Protein AF-A0A538GRN0-F1 (afdb_monomer_lite)

Secondary structure (DSSP, 8-state):
------TT--GGGT-SS-EEEEETTEEEEE---SS-EEEEEETTEE---EEEEEEEEEE-TTS-EEEEEE-SS---PEEEEE--SPTT-EEEEEEEEE---

Foldseek 3Di:
DDDPPDPPQPCLVVQVAWWWKQFPNWIWIWGRDPAKIAGQDINPHGFRKIKGWAWKWKAALVRDTPHTDGHPDDDPWTKIWIPRDDPSMTMIITIDIGGDD

Structure (mmCIF, N/CA/C/O backbone):
data_AF-A0A538GRN0-F1
#
_entry.id   AF-A0A538GRN0-F1
#
loop_
_atom_site.group_PDB
_atom_site.id
_atom_site.type_symbol
_atom_site.label_atom_id
_atom_site.label_alt_id
_atom_site.label_comp_id
_atom_site.label_asym_id
_atom_site.label_entity_id
_atom_site.label_seq_id
_atom_site.pdbx_PDB_ins_code
_atom_site.Cartn_x
_atom_site.Cartn_y
_atom_site.Cartn_z
_atom_site.occupancy
_atom_site.B_iso_or_equiv
_atom_site.auth_seq_id
_atom_site.auth_comp_id
_atom_site.auth_asym_id
_atom_site.auth_atom_id
_atom_site.pdbx_PDB_model_num
ATOM 1 N N . MET A 1 1 ? 5.755 6.858 -32.028 1.00 35.00 1 MET A N 1
ATOM 2 C CA . MET A 1 1 ? 5.051 5.736 -31.377 1.00 35.00 1 MET A CA 1
ATOM 3 C C . MET A 1 1 ? 4.119 6.355 -30.353 1.00 35.00 1 MET A C 1
ATOM 5 O O . MET A 1 1 ? 4.597 7.030 -29.455 1.00 35.00 1 MET A O 1
ATOM 9 N N . VAL A 1 2 ? 2.814 6.299 -30.606 1.00 36.06 2 VAL A N 1
ATOM 10 C CA . VAL A 1 2 ? 1.788 6.974 -29.801 1.00 36.06 2 VAL A CA 1
ATOM 11 C C . VAL A 1 2 ? 1.419 6.033 -28.659 1.00 36.06 2 VAL A C 1
ATOM 13 O O . VAL A 1 2 ? 0.824 4.992 -28.916 1.00 36.06 2 VAL A O 1
ATOM 16 N N . LEU A 1 3 ? 1.796 6.359 -27.423 1.00 39.84 3 LEU A N 1
ATOM 17 C CA . LEU A 1 3 ? 1.230 5.699 -26.249 1.00 39.84 3 LEU A CA 1
ATOM 18 C C . LEU A 1 3 ? 0.011 6.519 -25.834 1.00 39.84 3 LEU A C 1
ATOM 20 O O . LEU A 1 3 ? 0.131 7.651 -25.371 1.00 39.84 3 LEU A O 1
ATOM 24 N N . ALA A 1 4 ? -1.166 5.971 -26.129 1.00 36.34 4 ALA A N 1
ATOM 25 C CA . ALA A 1 4 ? -2.449 6.514 -25.716 1.00 36.34 4 ALA A CA 1
ATOM 26 C C . ALA A 1 4 ? -2.482 6.713 -24.186 1.00 36.34 4 ALA A C 1
ATOM 28 O O . ALA A 1 4 ? -1.865 5.922 -23.468 1.00 36.34 4 ALA A O 1
ATOM 29 N N . PRO A 1 5 ? -3.213 7.719 -23.671 1.00 45.94 5 PRO A N 1
ATOM 30 C CA . PRO A 1 5 ? -3.433 7.864 -22.241 1.00 45.94 5 PRO A CA 1
ATOM 31 C C . PRO A 1 5 ? -4.325 6.701 -21.810 1.00 45.94 5 PRO A C 1
ATOM 33 O O . PRO A 1 5 ? -5.532 6.691 -22.050 1.00 45.94 5 PRO A O 1
ATOM 36 N N . GLY A 1 6 ? -3.699 5.655 -21.279 1.00 37.66 6 GLY A N 1
ATOM 37 C CA . GLY A 1 6 ? -4.396 4.464 -20.838 1.00 37.66 6 GLY A CA 1
ATOM 38 C C . GLY A 1 6 ? -5.348 4.830 -19.712 1.00 37.66 6 GLY A C 1
ATOM 39 O O . GLY A 1 6 ? -4.922 5.140 -18.604 1.00 37.66 6 GLY A O 1
ATOM 40 N N . ALA A 1 7 ? -6.644 4.713 -19.978 1.00 37.53 7 ALA A N 1
ATOM 41 C CA . ALA A 1 7 ? -7.669 4.463 -18.975 1.00 37.53 7 ALA A CA 1
ATOM 42 C C . ALA A 1 7 ? -7.445 3.074 -18.326 1.00 37.53 7 ALA A C 1
ATOM 44 O O . ALA A 1 7 ? -8.292 2.190 -18.415 1.00 37.53 7 ALA A O 1
ATOM 45 N N . GLY A 1 8 ? -6.249 2.860 -17.765 1.00 38.41 8 GLY A N 1
ATOM 46 C CA . GLY A 1 8 ? -5.730 1.576 -17.290 1.00 38.41 8 GLY A CA 1
ATOM 47 C C . GLY A 1 8 ? -5.056 1.632 -15.918 1.00 38.41 8 GLY A C 1
ATOM 48 O O . GLY A 1 8 ? -4.732 0.584 -15.382 1.00 38.41 8 GLY A O 1
ATOM 49 N N . ALA A 1 9 ? -4.897 2.806 -15.311 1.00 44.91 9 ALA A N 1
ATOM 50 C CA . ALA A 1 9 ? -4.380 2.928 -13.949 1.00 44.91 9 ALA A CA 1
ATOM 51 C C . ALA A 1 9 ? -5.516 3.175 -12.948 1.00 44.91 9 ALA A C 1
ATOM 53 O O . ALA A 1 9 ? -5.423 4.065 -12.110 1.00 44.91 9 ALA A O 1
ATOM 54 N N . ASP A 1 10 ? -6.619 2.425 -13.046 1.00 46.94 10 ASP A N 1
ATOM 55 C CA . ASP A 1 10 ? -7.400 2.208 -11.832 1.00 46.94 10 ASP A CA 1
ATOM 56 C C . ASP A 1 10 ? -6.640 1.132 -11.039 1.00 46.94 10 ASP A C 1
ATOM 58 O O . ASP A 1 10 ? -6.670 -0.041 -11.430 1.00 46.94 10 ASP A O 1
ATOM 62 N N . PRO A 1 11 ? -5.905 1.492 -9.969 1.00 50.03 11 PRO A N 1
ATOM 63 C CA . PRO A 1 11 ? -5.104 0.530 -9.221 1.00 50.03 11 PRO A CA 1
ATOM 64 C C . PRO A 1 11 ? -5.990 -0.571 -8.630 1.00 50.03 11 PRO A C 1
ATOM 66 O O . PRO A 1 11 ? -5.503 -1.657 -8.326 1.00 50.03 11 PRO A O 1
ATOM 69 N N . THR A 1 12 ? -7.308 -0.355 -8.521 1.00 50.41 12 THR A N 1
ATOM 70 C CA . THR A 1 12 ? -8.237 -1.370 -8.025 1.00 50.41 12 THR A CA 1
ATOM 71 C C . THR A 1 12 ? -8.347 -2.582 -8.943 1.00 50.41 12 THR A C 1
ATOM 73 O O . THR A 1 12 ? -8.565 -3.678 -8.437 1.00 50.41 12 THR A O 1
ATOM 76 N N . ASN A 1 13 ? -8.061 -2.446 -10.246 1.00 49.56 13 ASN A N 1
ATOM 77 C CA . ASN A 1 13 ? -7.955 -3.598 -11.148 1.00 4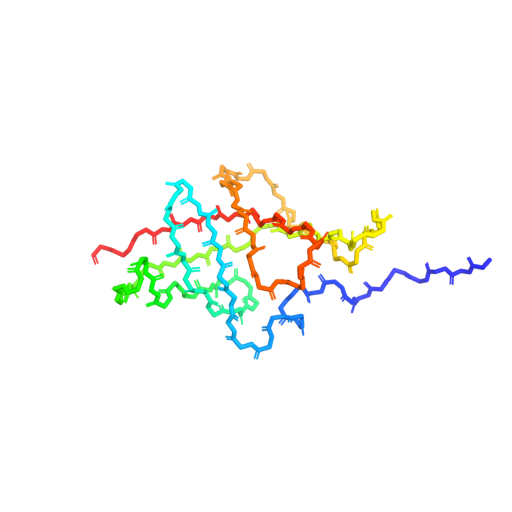9.56 13 ASN A CA 1
ATOM 78 C C . ASN A 1 13 ? -6.718 -4.470 -10.870 1.00 49.56 13 ASN A C 1
ATOM 80 O O . ASN A 1 13 ? -6.743 -5.661 -11.175 1.00 49.56 13 ASN A O 1
ATOM 84 N N . HIS A 1 14 ? -5.651 -3.914 -10.284 1.00 52.91 14 HIS A N 1
ATOM 85 C CA . HIS A 1 14 ? -4.492 -4.699 -9.838 1.00 52.91 14 HIS A CA 1
ATOM 86 C C . HIS A 1 14 ? -4.758 -5.411 -8.513 1.00 52.91 14 HIS A C 1
ATOM 88 O O . HIS A 1 14 ? -4.225 -6.487 -8.250 1.00 52.91 14 HIS A O 1
ATOM 94 N N . PHE A 1 15 ? -5.630 -4.844 -7.693 1.00 57.62 15 PHE A N 1
ATOM 95 C CA . PHE A 1 15 ? -5.974 -5.384 -6.395 1.00 57.62 15 PHE A CA 1
ATOM 96 C C . PHE A 1 15 ? -7.287 -6.177 -6.458 1.00 57.62 15 PHE A C 1
ATOM 98 O O . PHE A 1 15 ? -8.327 -5.756 -5.962 1.00 57.62 15 PHE A O 1
ATOM 105 N N . THR A 1 16 ? -7.263 -7.358 -7.058 1.00 54.47 16 THR A N 1
ATOM 106 C CA . THR A 1 16 ? -8.480 -8.151 -7.317 1.00 54.47 16 THR A CA 1
ATOM 107 C C . THR A 1 16 ? -9.178 -8.724 -6.071 1.00 54.47 16 THR A C 1
ATOM 109 O O . THR A 1 16 ? -10.245 -9.320 -6.202 1.00 54.47 16 THR A O 1
ATOM 112 N N . VAL A 1 17 ? -8.622 -8.572 -4.861 1.00 63.34 17 VAL A N 1
ATOM 113 C CA . VAL A 1 17 ? -9.169 -9.218 -3.648 1.00 63.34 17 VAL A CA 1
ATOM 114 C C . VAL A 1 17 ? -8.896 -8.427 -2.369 1.00 63.34 17 VAL A C 1
ATOM 116 O O . VAL A 1 17 ? -9.818 -7.948 -1.712 1.00 63.34 17 VAL A O 1
ATOM 119 N N . SER A 1 18 ? -7.628 -8.276 -2.009 1.00 75.00 18 SER A N 1
ATOM 120 C CA . SER A 1 18 ? -7.180 -7.549 -0.824 1.00 75.00 18 SER A CA 1
ATOM 121 C C . SER A 1 18 ? -5.668 -7.407 -0.878 1.00 75.00 18 SER A C 1
ATOM 123 O O . SER A 1 18 ? -5.002 -8.288 -1.419 1.00 75.00 18 SER A O 1
ATOM 125 N N . PHE A 1 19 ? -5.129 -6.351 -0.291 1.00 76.81 19 PHE A N 1
ATOM 126 C CA . PHE A 1 19 ? -3.691 -6.120 -0.219 1.00 76.81 19 PHE A CA 1
ATOM 127 C C . PHE A 1 19 ? -3.306 -5.666 1.187 1.00 76.81 19 PHE A C 1
ATOM 129 O O . PHE A 1 19 ? -4.144 -5.174 1.947 1.00 76.81 19 PHE A O 1
ATOM 136 N N . THR A 1 20 ? -2.052 -5.909 1.554 1.00 86.56 20 THR A N 1
ATOM 137 C CA . THR A 1 20 ? -1.510 -5.568 2.867 1.00 86.56 20 THR A CA 1
ATOM 138 C C . THR A 1 20 ? -0.597 -4.366 2.744 1.00 86.56 20 THR A C 1
ATOM 140 O O . THR A 1 20 ? 0.384 -4.412 2.004 1.00 86.56 20 THR A O 1
ATOM 143 N N . ILE A 1 21 ? -0.888 -3.322 3.516 1.00 87.75 21 ILE A N 1
ATOM 144 C CA . ILE A 1 21 ? 0.006 -2.177 3.666 1.00 87.75 21 ILE A CA 1
ATOM 145 C C . ILE A 1 21 ? 0.552 -2.096 5.086 1.00 87.75 21 ILE A C 1
ATOM 147 O O . ILE A 1 21 ? -0.106 -2.499 6.044 1.00 87.75 21 ILE A O 1
ATOM 151 N N . ILE A 1 22 ? 1.754 -1.552 5.220 1.00 90.06 22 ILE A N 1
ATOM 152 C CA . ILE A 1 22 ? 2.400 -1.255 6.489 1.00 90.06 22 ILE A CA 1
ATOM 153 C C . ILE A 1 22 ? 2.445 0.261 6.652 1.00 90.06 22 ILE A C 1
ATOM 155 O O . ILE A 1 22 ? 3.172 0.937 5.922 1.00 90.06 22 ILE A O 1
ATOM 159 N N . CYS A 1 23 ? 1.670 0.777 7.602 1.00 87.44 23 CYS A N 1
ATOM 160 C CA . CYS A 1 23 ? 1.597 2.195 7.962 1.00 87.44 23 CYS A CA 1
ATOM 161 C C . CYS A 1 23 ? 2.031 2.344 9.419 1.00 87.44 23 CYS A C 1
ATOM 163 O O . CYS A 1 23 ? 1.485 1.648 10.273 1.00 87.44 23 CYS A O 1
ATOM 165 N N . ASP A 1 24 ? 3.011 3.200 9.716 1.00 86.88 24 ASP A N 1
ATOM 166 C CA . ASP A 1 24 ? 3.493 3.440 11.090 1.00 86.88 24 ASP A CA 1
ATOM 167 C C . ASP A 1 24 ? 3.795 2.149 11.888 1.00 86.88 24 ASP A C 1
ATOM 169 O O . ASP A 1 24 ? 3.556 2.045 13.091 1.00 86.88 24 ASP A O 1
ATOM 173 N N . GLY A 1 25 ? 4.299 1.116 11.200 1.00 84.81 25 GLY A N 1
ATOM 174 C CA . GLY A 1 25 ? 4.607 -0.194 11.786 1.00 84.81 25 GLY A CA 1
ATOM 175 C C . GLY A 1 25 ? 3.396 -1.104 12.041 1.00 84.81 25 GLY A C 1
ATOM 176 O O . GLY A 1 25 ? 3.575 -2.226 12.512 1.00 84.81 25 GLY A O 1
ATOM 177 N N . GLN A 1 26 ? 2.179 -0.667 11.717 1.00 86.94 26 GLN A N 1
ATOM 178 C CA . GLN A 1 26 ? 0.976 -1.496 11.737 1.00 86.94 26 GLN A CA 1
ATOM 179 C C . GLN A 1 26 ? 0.762 -2.153 10.376 1.00 86.94 26 GLN A C 1
ATOM 181 O O . GLN A 1 26 ? 0.907 -1.502 9.347 1.00 86.94 26 GLN A O 1
ATOM 186 N N . SER A 1 27 ? 0.380 -3.429 10.369 1.00 88.19 27 SER A N 1
ATOM 187 C CA . SER A 1 27 ? -0.034 -4.152 9.165 1.00 88.19 27 SER A CA 1
ATOM 188 C C . SER A 1 27 ? -1.546 -4.040 8.988 1.00 88.19 27 SER A C 1
ATOM 190 O O . SER A 1 27 ? -2.307 -4.406 9.885 1.00 88.19 27 SER A O 1
ATOM 192 N N . LEU A 1 28 ? -1.986 -3.528 7.843 1.00 86.44 28 LEU A N 1
ATOM 193 C CA . LEU A 1 28 ? -3.389 -3.327 7.510 1.00 86.44 28 LEU A CA 1
ATOM 194 C C . LEU A 1 28 ? -3.757 -4.156 6.290 1.00 86.44 28 LEU A C 1
ATOM 196 O O . LEU A 1 28 ? -3.176 -3.971 5.223 1.00 86.44 28 LEU A O 1
ATOM 200 N N . LEU A 1 29 ? -4.761 -5.018 6.435 1.00 85.62 29 LEU A N 1
ATOM 201 C CA . LEU A 1 29 ? -5.355 -5.735 5.311 1.00 85.62 29 LEU A CA 1
ATOM 202 C C . LEU A 1 29 ? -6.533 -4.930 4.767 1.00 85.62 29 LEU A C 1
ATOM 204 O O . LEU A 1 29 ? -7.493 -4.667 5.491 1.00 85.62 29 LEU A O 1
ATOM 208 N N . ILE A 1 30 ? -6.480 -4.560 3.493 1.00 80.31 30 ILE A N 1
ATOM 209 C CA . ILE A 1 30 ? -7.441 -3.653 2.861 1.00 80.31 30 ILE A CA 1
ATOM 210 C C . ILE A 1 30 ? -8.119 -4.367 1.696 1.00 80.31 30 ILE A C 1
ATOM 212 O O . ILE A 1 30 ? -7.446 -4.982 0.871 1.00 80.31 30 ILE A O 1
ATOM 216 N N . VAL A 1 31 ? -9.450 -4.276 1.598 1.00 73.62 31 VAL A N 1
ATOM 217 C CA . VAL A 1 31 ? -10.168 -4.694 0.377 1.00 73.62 31 VAL A CA 1
ATOM 218 C C . VAL A 1 31 ? -10.026 -3.589 -0.641 1.00 73.62 31 VAL A C 1
ATOM 220 O O . VAL A 1 31 ? -10.495 -2.488 -0.381 1.00 73.62 31 VAL A O 1
ATOM 223 N N . SER A 1 32 ? -9.473 -3.864 -1.812 1.00 67.12 32 SER A N 1
ATOM 224 C CA . SER A 1 32 ? -9.453 -2.830 -2.833 1.00 67.12 32 SER A CA 1
ATOM 225 C C . SER A 1 32 ? -10.829 -2.603 -3.427 1.00 67.12 32 SER A C 1
ATOM 227 O O . SER A 1 32 ? -11.450 -3.508 -3.988 1.00 67.12 32 SER A O 1
ATOM 229 N N . LYS A 1 33 ? -11.315 -1.377 -3.271 1.00 62.44 33 LYS A N 1
ATOM 230 C CA . LYS A 1 33 ? -12.545 -0.905 -3.885 1.00 62.44 33 LYS A CA 1
ATOM 231 C C . LYS A 1 33 ? -12.315 0.482 -4.476 1.00 62.44 33 LYS A C 1
ATOM 233 O O . LYS A 1 33 ? -11.568 1.273 -3.897 1.00 62.44 33 LYS A O 1
ATOM 238 N N . PRO A 1 34 ? -12.987 0.811 -5.590 1.00 53.91 34 PRO A N 1
ATOM 239 C CA . PRO A 1 34 ? -12.979 2.165 -6.119 1.00 53.91 34 PRO A CA 1
ATOM 240 C C . PRO A 1 34 ? -13.470 3.150 -5.055 1.00 53.91 34 PRO A C 1
ATOM 242 O O . PRO A 1 34 ? -14.542 2.980 -4.474 1.00 53.91 34 PRO A O 1
ATOM 245 N N . GLY A 1 35 ? -12.689 4.199 -4.807 1.00 61.12 35 GLY A N 1
ATOM 246 C CA . GLY A 1 35 ? -13.055 5.267 -3.880 1.00 61.12 35 GLY A CA 1
ATOM 247 C C . GLY A 1 35 ? -12.636 5.002 -2.436 1.00 61.12 35 GLY A C 1
ATOM 248 O O . GLY A 1 35 ? -11.680 5.623 -1.978 1.00 61.12 35 GLY A O 1
ATOM 249 N N . SER A 1 36 ? -13.362 4.147 -1.713 1.00 62.19 36 SER A N 1
ATOM 250 C CA . SER A 1 36 ? -13.100 3.841 -0.301 1.00 62.19 36 SER A CA 1
ATOM 251 C C . SER A 1 36 ? -13.083 2.341 -0.037 1.00 62.19 36 SER A C 1
ATOM 253 O O . SER A 1 36 ? -13.923 1.577 -0.515 1.00 62.19 36 SER A O 1
ATOM 255 N N . SER A 1 37 ? -12.119 1.940 0.779 1.00 70.56 37 SER A N 1
ATOM 256 C CA . SER A 1 37 ? -11.785 0.557 1.060 1.00 70.56 37 SER A CA 1
ATOM 257 C C . SER A 1 37 ? -11.924 0.294 2.554 1.00 70.56 37 SER A C 1
ATOM 259 O O . SER A 1 37 ? -11.458 1.070 3.384 1.00 70.56 37 SER A O 1
ATOM 261 N N . ASN A 1 38 ? -12.561 -0.810 2.933 1.00 66.62 38 ASN A N 1
ATOM 262 C CA . ASN A 1 38 ? -12.595 -1.199 4.341 1.00 66.62 38 ASN A CA 1
ATOM 263 C C . ASN A 1 38 ? -11.233 -1.772 4.739 1.00 66.62 38 ASN A C 1
ATOM 265 O O . ASN A 1 38 ? -10.663 -2.585 4.002 1.00 66.62 38 ASN A O 1
ATOM 269 N N . VAL A 1 39 ? -10.755 -1.392 5.923 1.00 73.88 39 VAL A N 1
ATOM 270 C CA . VAL A 1 39 ? -9.653 -2.084 6.589 1.00 73.88 39 VAL A CA 1
ATOM 271 C C . VAL A 1 39 ? -10.249 -3.322 7.249 1.00 73.88 39 VAL A C 1
ATOM 273 O O . VAL A 1 39 ? -10.994 -3.214 8.215 1.00 73.88 39 VAL A O 1
ATOM 276 N N . ILE A 1 40 ? -9.955 -4.499 6.707 1.00 74.56 40 ILE A N 1
ATOM 277 C CA . ILE A 1 40 ? -10.467 -5.783 7.202 1.00 74.56 40 ILE A CA 1
ATOM 278 C C . ILE A 1 40 ? -9.850 -6.095 8.563 1.00 74.56 40 ILE A C 1
ATOM 280 O O . ILE A 1 40 ? -10.544 -6.505 9.495 1.00 74.56 40 ILE A O 1
ATOM 284 N N . THR A 1 41 ? -8.535 -5.901 8.679 1.00 75.81 41 THR A N 1
ATOM 285 C CA . THR A 1 41 ? -7.790 -6.139 9.912 1.00 75.81 41 THR A CA 1
ATOM 286 C C . THR A 1 41 ? -6.684 -5.111 10.112 1.00 75.81 41 THR A C 1
ATOM 288 O O . THR A 1 41 ? -6.111 -4.603 9.149 1.00 75.81 41 THR A O 1
ATOM 291 N N . VAL A 1 42 ? -6.369 -4.838 11.379 1.00 80.44 42 VAL A N 1
ATOM 292 C CA . VAL A 1 42 ? -5.169 -4.116 11.821 1.00 80.44 42 VAL A CA 1
ATOM 293 C C . VAL A 1 42 ? -4.379 -5.069 12.714 1.00 80.44 42 VAL A C 1
ATOM 295 O O . VAL A 1 42 ? -4.907 -5.573 13.704 1.00 80.44 42 VAL A O 1
ATOM 298 N N . ASN A 1 43 ? -3.131 -5.367 12.353 1.00 85.19 43 ASN A N 1
ATOM 299 C CA . ASN A 1 43 ? -2.270 -6.348 13.025 1.00 85.19 43 ASN A CA 1
ATOM 300 C C . ASN A 1 43 ? -2.959 -7.713 13.239 1.00 85.19 43 ASN A C 1
ATOM 302 O O . ASN A 1 43 ? -2.837 -8.336 14.293 1.00 85.19 43 ASN A O 1
ATOM 306 N N . GLY A 1 44 ? -3.738 -8.162 12.248 1.00 82.00 44 GLY A N 1
ATOM 307 C CA . GLY A 1 44 ? -4.478 -9.428 12.295 1.00 82.00 44 GLY A CA 1
ATOM 308 C C . GLY A 1 44 ? -5.738 -9.421 13.168 1.00 82.00 44 GLY A C 1
ATOM 309 O O . GLY A 1 44 ? -6.451 -10.421 13.190 1.00 82.00 44 GLY A O 1
ATOM 310 N N . GLN A 1 45 ? -6.050 -8.318 13.856 1.00 84.31 45 GLN A N 1
ATOM 311 C CA . GLN A 1 45 ? -7.313 -8.152 14.577 1.00 84.31 45 GLN A CA 1
ATOM 312 C C . GLN A 1 45 ? -8.369 -7.520 13.665 1.00 84.31 45 GLN A C 1
ATOM 314 O O . GLN A 1 45 ? -8.026 -6.596 12.925 1.00 84.31 45 GLN A O 1
ATOM 319 N N . PRO A 1 46 ? -9.637 -7.969 13.705 1.00 83.00 46 PRO A N 1
ATOM 320 C CA . PRO A 1 46 ? -10.715 -7.355 12.938 1.00 83.00 46 PRO A CA 1
ATOM 321 C C . PRO A 1 46 ? -10.795 -5.851 13.193 1.00 83.00 46 PRO A C 1
ATOM 323 O O . PRO A 1 46 ? -10.710 -5.404 14.336 1.00 83.00 46 PRO A O 1
ATOM 326 N N . SER A 1 47 ? -10.978 -5.077 12.129 1.00 83.75 47 SER A N 1
ATOM 327 C CA . SER A 1 47 ? -11.189 -3.638 12.225 1.00 83.75 47 SER A CA 1
ATOM 328 C C . SER A 1 47 ? -12.434 -3.237 11.450 1.00 83.75 47 SER A C 1
ATOM 330 O O . SER A 1 47 ? -12.819 -3.871 10.472 1.00 83.75 47 SER A O 1
ATOM 332 N N . THR A 1 48 ? -13.073 -2.172 11.909 1.00 80.88 48 THR A N 1
ATOM 333 C CA . THR A 1 48 ? -14.147 -1.478 11.194 1.00 80.88 48 THR A CA 1
ATOM 334 C C . THR A 1 48 ? -13.654 -0.166 10.582 1.00 80.88 48 THR A C 1
ATOM 336 O O . THR A 1 48 ? -14.445 0.579 10.009 1.00 80.88 48 THR A O 1
ATOM 339 N N . SER A 1 49 ? -12.349 0.116 10.684 1.00 82.94 49 SER A N 1
ATOM 340 C CA . SE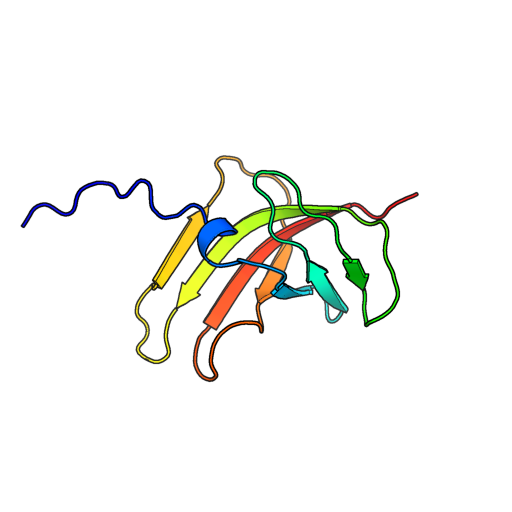R A 1 49 ? -11.722 1.313 10.122 1.00 82.94 49 SER A CA 1
ATOM 341 C C . SER A 1 49 ? -11.881 1.370 8.604 1.00 82.94 49 SER A C 1
ATOM 343 O O . SER A 1 49 ? -11.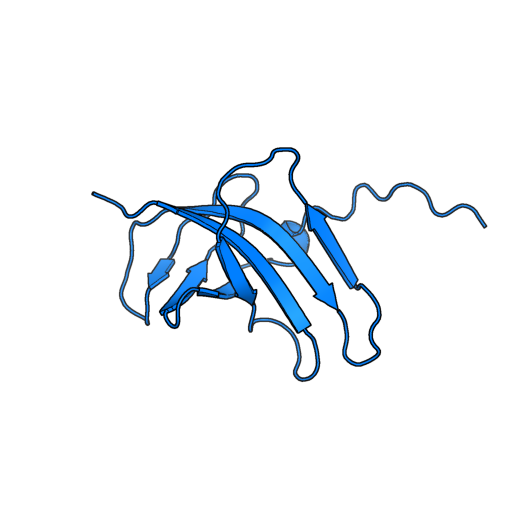950 0.349 7.914 1.00 82.94 49 SER A O 1
ATOM 345 N N . VAL A 1 50 ? -11.888 2.585 8.066 1.00 80.69 50 VAL A N 1
ATOM 346 C CA . VAL A 1 50 ? -11.987 2.831 6.626 1.00 80.69 50 VAL A CA 1
ATOM 347 C C . VAL A 1 50 ? -10.677 3.433 6.141 1.00 80.69 50 VAL A C 1
ATOM 349 O O . VAL A 1 50 ? -10.144 4.355 6.753 1.00 80.69 50 VAL A O 1
ATOM 352 N N . SER A 1 51 ? -10.159 2.910 5.037 1.00 83.00 51 SER A N 1
ATOM 353 C CA . SER A 1 51 ? -9.006 3.443 4.322 1.00 83.00 51 SER A CA 1
ATOM 354 C C . SER A 1 51 ? -9.460 4.055 3.000 1.00 83.00 51 SER A C 1
ATOM 356 O O . SER A 1 51 ? -10.275 3.494 2.266 1.00 83.00 51 SER A O 1
ATOM 358 N N . VAL A 1 52 ? -8.923 5.227 2.683 1.00 81.12 52 VAL A N 1
ATOM 359 C CA . VAL A 1 52 ? -9.078 5.858 1.373 1.00 81.12 52 VAL A CA 1
ATOM 360 C C . VAL A 1 52 ? -7.710 5.900 0.717 1.00 81.12 52 VAL A C 1
ATOM 362 O O . VAL A 1 52 ? -6.834 6.626 1.186 1.00 81.12 52 VAL A O 1
ATOM 365 N N . LEU A 1 53 ? -7.545 5.141 -0.367 1.00 80.25 53 LEU A N 1
ATOM 366 C CA . LEU A 1 53 ? -6.325 5.146 -1.166 1.00 80.25 53 LEU A CA 1
ATOM 367 C C . LEU A 1 53 ? -6.292 6.406 -2.043 1.00 80.25 53 LEU A C 1
ATOM 369 O O . LEU A 1 53 ? -7.194 6.650 -2.848 1.00 80.25 53 LEU A O 1
ATOM 373 N N . PHE A 1 54 ? -5.251 7.208 -1.865 1.00 83.06 54 PHE A N 1
ATOM 374 C CA . PHE A 1 54 ? -4.982 8.423 -2.630 1.00 83.06 54 PHE A CA 1
ATOM 375 C C . PHE A 1 54 ? -3.872 8.241 -3.645 1.00 83.06 54 PHE A C 1
ATOM 377 O O . PHE A 1 54 ? -3.919 8.889 -4.681 1.00 83.06 54 PHE A O 1
ATOM 384 N N . GLY A 1 55 ? -2.925 7.353 -3.383 1.00 82.00 55 GLY 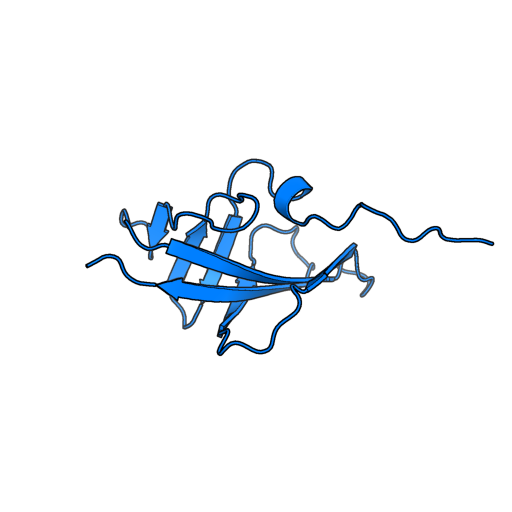A N 1
ATOM 385 C CA . GLY A 1 55 ? -1.811 7.119 -4.280 1.00 82.00 55 GLY A CA 1
ATOM 386 C C . GLY A 1 55 ? -1.322 5.691 -4.183 1.00 82.00 55 GLY A C 1
ATOM 387 O O . GLY A 1 55 ? -1.444 5.049 -3.138 1.00 82.00 55 GLY A O 1
ATOM 388 N N . LEU A 1 56 ? -0.802 5.186 -5.289 1.00 84.50 56 LEU A N 1
ATOM 389 C CA . LEU A 1 56 ? -0.084 3.929 -5.347 1.00 84.50 56 LEU A CA 1
ATOM 390 C C . LEU A 1 56 ? 1.007 4.050 -6.400 1.00 84.50 56 LEU A C 1
ATOM 392 O O . LEU A 1 56 ? 0.714 4.219 -7.583 1.00 84.50 56 LEU A O 1
ATOM 396 N N . HIS A 1 57 ? 2.245 3.907 -5.957 1.00 87.38 57 HIS A N 1
ATOM 397 C CA . HIS A 1 57 ? 3.409 3.880 -6.818 1.00 87.38 57 HIS A CA 1
ATOM 398 C C . HIS A 1 57 ? 4.102 2.535 -6.662 1.00 87.38 57 HIS A C 1
ATOM 400 O O . HIS A 1 57 ? 4.438 2.141 -5.544 1.00 87.38 57 HIS A O 1
ATOM 406 N N . VAL A 1 58 ? 4.282 1.823 -7.769 1.00 86.25 58 VAL A N 1
ATOM 407 C CA . VAL A 1 58 ? 4.894 0.497 -7.796 1.00 86.25 58 VAL A CA 1
ATOM 408 C C . VAL A 1 58 ? 5.990 0.478 -8.840 1.00 86.25 58 VAL A C 1
ATOM 410 O O . VAL A 1 58 ? 5.772 0.816 -10.007 1.00 86.25 58 VAL A O 1
ATOM 413 N N . THR A 1 59 ? 7.154 0.023 -8.408 1.00 89.44 59 THR A N 1
ATOM 414 C CA . THR A 1 59 ? 8.343 -0.164 -9.220 1.00 89.44 59 THR A CA 1
ATOM 415 C C . THR A 1 59 ? 8.731 -1.639 -9.201 1.00 89.44 59 THR A C 1
ATOM 417 O O . THR A 1 59 ? 8.767 -2.252 -8.131 1.00 89.44 59 THR A O 1
ATOM 420 N N . ASP A 1 60 ? 9.010 -2.216 -10.369 1.00 87.12 60 ASP A N 1
ATOM 421 C CA . ASP A 1 60 ? 9.531 -3.581 -10.466 1.00 87.12 60 ASP A CA 1
ATOM 422 C C . ASP A 1 60 ? 10.989 -3.691 -9.975 1.00 87.12 60 ASP A C 1
ATOM 424 O O . ASP A 1 60 ? 11.635 -2.695 -9.636 1.00 87.12 60 ASP A O 1
ATOM 428 N N . ASP A 1 61 ? 11.526 -4.912 -9.940 1.00 90.69 61 ASP A N 1
ATOM 429 C CA . ASP A 1 61 ? 12.907 -5.183 -9.513 1.00 90.69 61 ASP A CA 1
ATOM 430 C C . ASP A 1 61 ? 13.983 -4.563 -10.426 1.00 90.69 61 ASP A C 1
ATOM 432 O O . ASP A 1 61 ? 15.154 -4.488 -10.048 1.00 90.69 61 ASP A O 1
ATOM 436 N N . GLN A 1 62 ? 13.594 -4.079 -11.607 1.00 91.12 62 GLN A N 1
ATOM 437 C CA . GLN A 1 62 ? 14.471 -3.425 -12.574 1.00 91.12 62 GLN A CA 1
ATOM 438 C C . GLN A 1 62 ? 14.401 -1.894 -12.494 1.00 91.12 62 GLN A C 1
ATOM 440 O O . GLN A 1 62 ? 15.157 -1.213 -13.190 1.00 91.12 62 GLN A O 1
ATOM 445 N N . GLY A 1 63 ? 13.527 -1.341 -11.649 1.00 88.38 63 GLY A N 1
ATOM 446 C CA . GLY A 1 63 ? 13.333 0.100 -11.524 1.00 88.38 63 GLY A CA 1
ATOM 447 C C . GLY A 1 63 ? 12.270 0.682 -12.465 1.00 88.38 63 GLY A C 1
ATOM 448 O O . GLY A 1 63 ? 12.148 1.906 -12.539 1.00 88.38 63 GLY A O 1
ATOM 449 N N . ASN A 1 64 ? 11.500 -0.140 -13.187 1.00 88.00 64 ASN A N 1
ATOM 450 C CA . ASN A 1 64 ? 10.432 0.354 -14.056 1.00 88.00 64 ASN A CA 1
ATOM 451 C C . ASN A 1 64 ? 9.153 0.602 -13.260 1.00 88.00 64 ASN A C 1
ATOM 453 O O . ASN A 1 64 ? 8.729 -0.222 -12.452 1.00 88.00 64 ASN A O 1
ATOM 457 N N . ILE A 1 65 ? 8.492 1.721 -13.545 1.00 86.75 65 ILE A N 1
ATOM 458 C CA . ILE A 1 65 ? 7.189 2.044 -12.968 1.00 86.75 65 ILE A CA 1
ATOM 459 C C . ILE A 1 65 ? 6.131 1.174 -13.649 1.00 86.75 65 ILE A C 1
ATOM 461 O O . ILE A 1 65 ? 5.884 1.302 -14.849 1.00 86.75 65 ILE A O 1
ATOM 465 N N . VAL A 1 66 ? 5.512 0.290 -12.874 1.00 85.00 66 VAL A N 1
ATOM 466 C CA . VAL A 1 66 ? 4.480 -0.647 -13.346 1.00 85.00 66 VAL A CA 1
ATOM 467 C C . VAL A 1 66 ? 3.080 -0.200 -12.951 1.00 85.00 66 VAL A C 1
ATOM 469 O O . VAL A 1 66 ? 2.121 -0.493 -13.663 1.00 85.00 66 VAL A O 1
ATOM 472 N N . VAL A 1 67 ? 2.962 0.545 -11.850 1.00 81.88 67 VAL A N 1
ATOM 473 C CA . VAL A 1 67 ? 1.727 1.219 -11.457 1.00 81.88 67 VAL A CA 1
ATOM 474 C C . VAL A 1 67 ? 2.075 2.605 -10.947 1.00 81.88 67 VAL A C 1
ATOM 476 O O . VAL A 1 67 ? 2.9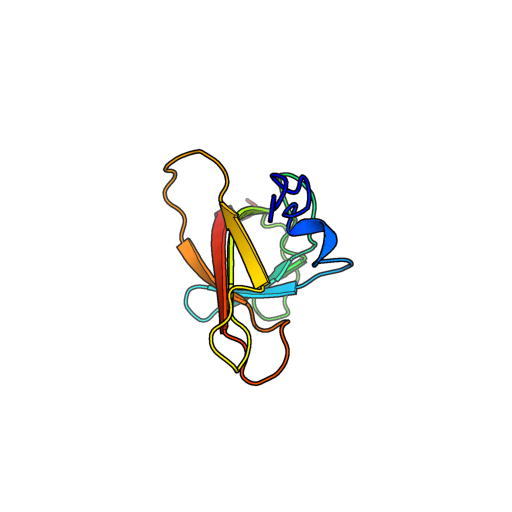35 2.758 -10.085 1.00 81.88 67 VAL A O 1
ATOM 479 N N . ASP A 1 68 ? 1.379 3.601 -11.475 1.00 84.62 68 ASP A N 1
ATOM 480 C CA . ASP A 1 68 ? 1.414 4.964 -10.974 1.00 84.62 68 ASP A CA 1
ATOM 481 C C . ASP A 1 68 ? -0.016 5.480 -10.946 1.00 84.62 68 ASP A C 1
ATOM 483 O O . ASP A 1 68 ? -0.660 5.686 -11.978 1.00 84.62 68 ASP A O 1
ATOM 487 N N . PHE A 1 69 ? -0.548 5.586 -9.740 1.00 80.81 69 PHE A N 1
ATOM 488 C CA . PHE A 1 69 ? -1.871 6.113 -9.491 1.00 80.81 69 PHE A CA 1
ATOM 489 C C . PHE A 1 69 ? -1.764 7.226 -8.475 1.00 80.81 69 PHE A C 1
ATOM 491 O O . PHE A 1 69 ? -1.197 7.040 -7.401 1.00 80.81 69 PHE A O 1
ATOM 498 N N . GLN A 1 70 ? -2.403 8.347 -8.782 1.00 81.81 70 GLN A N 1
ATOM 499 C CA . GLN A 1 70 ? -2.574 9.424 -7.832 1.00 81.81 70 GLN A CA 1
ATOM 500 C C . GLN A 1 70 ? -3.927 10.088 -8.047 1.00 81.81 70 GLN A C 1
ATOM 502 O O . GLN A 1 70 ? -4.284 10.532 -9.141 1.00 81.81 70 GLN A O 1
ATOM 507 N N . LYS A 1 71 ? -4.708 10.147 -6.977 1.00 77.81 71 LYS A N 1
ATOM 508 C CA . LYS A 1 71 ? -5.987 10.832 -6.942 1.00 77.81 71 LYS A CA 1
ATOM 509 C C . LYS A 1 71 ? -5.735 12.340 -6.862 1.00 77.81 71 LYS A C 1
ATOM 511 O O . LYS A 1 71 ? -4.915 12.776 -6.055 1.00 77.81 71 LYS A O 1
ATOM 516 N N . PRO A 1 72 ? -6.460 13.163 -7.638 1.00 74.88 72 PRO A N 1
ATOM 517 C CA . PRO A 1 72 ? -6.341 14.608 -7.531 1.00 74.88 72 PRO A CA 1
ATOM 518 C C . PRO A 1 72 ? -6.769 15.091 -6.140 1.00 74.88 72 PRO A C 1
ATOM 520 O O . PRO A 1 72 ? -7.799 14.676 -5.603 1.00 74.88 72 PRO A O 1
ATOM 523 N N . GLY A 1 73 ? -5.977 16.000 -5.579 1.00 74.12 73 GLY A N 1
ATOM 524 C CA . GLY A 1 73 ? -6.169 16.570 -4.249 1.00 74.12 73 GLY A CA 1
ATOM 525 C C . GLY A 1 73 ? -4.849 16.643 -3.487 1.00 74.12 73 GLY A C 1
ATOM 526 O O . GLY A 1 73 ? -3.881 15.994 -3.858 1.00 74.12 73 GLY A O 1
ATOM 527 N N . ASN A 1 74 ? -4.819 17.438 -2.417 1.00 74.75 74 ASN A N 1
ATOM 528 C CA . ASN A 1 74 ? -3.688 17.478 -1.487 1.00 74.75 74 ASN A CA 1
ATOM 529 C C . ASN A 1 74 ? -4.154 17.286 -0.031 1.00 74.75 74 ASN A C 1
ATOM 531 O O . ASN A 1 74 ? -4.016 18.203 0.784 1.00 74.75 74 ASN A O 1
ATOM 535 N N . PRO A 1 75 ? -4.823 16.166 0.299 1.00 80.00 75 PRO A N 1
ATOM 536 C CA . PRO A 1 75 ? -5.198 15.895 1.675 1.00 80.00 75 PRO A CA 1
ATOM 537 C C . PRO A 1 75 ? -3.993 15.382 2.482 1.00 80.00 75 PRO A C 1
ATOM 539 O O . PRO A 1 75 ? -3.001 14.951 1.897 1.00 80.00 75 PRO A O 1
ATOM 542 N N . PRO A 1 76 ? -4.068 15.401 3.824 1.00 84.69 76 PRO A N 1
ATOM 543 C CA . PRO A 1 76 ? -3.011 14.876 4.686 1.00 84.69 76 PRO A CA 1
ATOM 544 C C . PRO A 1 76 ? -3.002 13.340 4.641 1.00 84.69 76 PRO A C 1
ATOM 546 O O . PRO A 1 76 ? -3.559 12.670 5.510 1.00 84.69 76 PRO A O 1
ATOM 549 N N . VAL A 1 77 ? -2.423 12.786 3.580 1.00 86.56 77 VAL A N 1
ATOM 550 C CA . VAL A 1 77 ? -2.220 11.346 3.404 1.00 86.56 77 VAL A CA 1
ATOM 551 C C . VAL A 1 77 ? -1.017 10.883 4.216 1.00 86.56 77 VAL A C 1
ATOM 553 O O . VAL A 1 77 ? -0.074 11.640 4.439 1.00 86.56 77 VAL A O 1
ATOM 556 N N . GLN A 1 78 ? -1.043 9.624 4.638 1.00 89.50 78 GLN A N 1
ATOM 557 C CA . GLN A 1 78 ? 0.128 8.948 5.181 1.00 89.50 78 GLN A CA 1
ATOM 558 C C . GLN A 1 78 ? 0.711 8.022 4.111 1.00 89.50 78 GLN A C 1
ATOM 560 O O . GLN A 1 78 ? -0.039 7.436 3.324 1.00 89.50 78 GLN A O 1
ATOM 565 N N . THR A 1 79 ? 2.033 7.879 4.090 1.00 90.06 79 THR A N 1
ATOM 566 C CA . THR A 1 79 ? 2.721 6.954 3.187 1.00 90.06 79 THR A CA 1
ATOM 567 C C . THR A 1 79 ? 2.922 5.616 3.8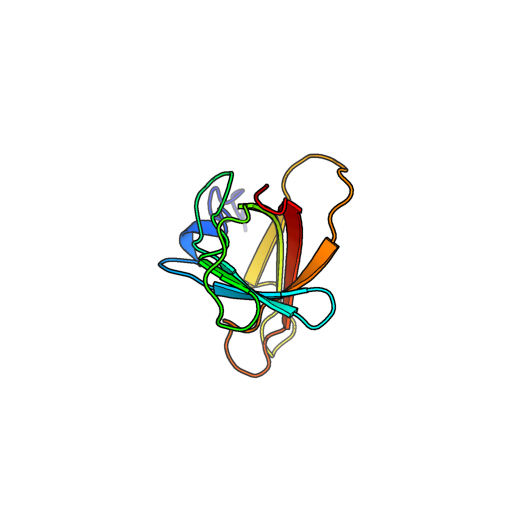82 1.00 90.06 79 THR A C 1
ATOM 569 O O . THR A 1 79 ? 3.461 5.544 4.984 1.00 90.06 79 THR A O 1
ATOM 572 N N . CYS A 1 80 ? 2.511 4.550 3.214 1.00 90.31 80 CYS A N 1
ATOM 573 C CA . CYS A 1 80 ? 2.591 3.178 3.679 1.00 90.31 80 CYS A CA 1
ATOM 574 C C . CYS A 1 80 ? 3.323 2.317 2.656 1.00 90.31 80 CYS A C 1
ATOM 576 O O . CYS A 1 80 ? 3.337 2.620 1.465 1.00 90.31 80 CYS A O 1
ATOM 578 N N . THR A 1 81 ? 3.911 1.217 3.111 1.00 91.06 81 THR A N 1
ATOM 579 C CA . THR A 1 81 ? 4.550 0.238 2.219 1.00 91.06 81 THR A CA 1
ATOM 580 C C . THR A 1 81 ? 3.562 -0.865 1.883 1.00 91.06 81 THR A C 1
ATOM 582 O O . THR A 1 81 ? 3.021 -1.473 2.798 1.00 91.06 81 THR A O 1
ATOM 585 N N . ASP A 1 82 ? 3.331 -1.151 0.607 1.00 86.75 82 ASP A N 1
ATOM 586 C CA . ASP A 1 82 ? 2.525 -2.297 0.181 1.00 86.75 82 ASP A CA 1
ATOM 587 C C . ASP A 1 82 ? 3.421 -3.529 0.008 1.00 86.75 82 ASP A C 1
ATOM 589 O O . ASP A 1 82 ? 4.389 -3.518 -0.750 1.00 86.75 82 ASP A O 1
ATOM 593 N N . THR A 1 83 ? 3.108 -4.602 0.731 1.00 85.38 83 THR A N 1
ATOM 594 C CA . THR A 1 83 ? 3.898 -5.845 0.733 1.00 85.38 83 THR A CA 1
ATOM 595 C C . THR A 1 83 ? 3.267 -6.953 -0.103 1.00 85.38 83 THR A C 1
ATOM 597 O O . THR A 1 83 ? 3.638 -8.117 0.027 1.00 85.38 83 THR A O 1
ATOM 600 N N . SER A 1 84 ? 2.274 -6.620 -0.924 1.00 81.06 84 SER A N 1
ATOM 601 C CA . SER A 1 84 ? 1.502 -7.594 -1.709 1.00 81.06 84 SER A CA 1
ATOM 602 C C . SER A 1 84 ? 2.149 -7.923 -3.057 1.00 81.06 84 SER A C 1
ATOM 604 O O . SER A 1 84 ? 1.647 -8.772 -3.792 1.00 81.06 84 SER A O 1
ATOM 606 N N . TRP A 1 85 ? 3.252 -7.249 -3.382 1.00 81.38 85 TRP A N 1
ATOM 607 C CA . TRP A 1 85 ? 3.976 -7.370 -4.644 1.00 81.38 85 TRP A CA 1
ATOM 608 C C . TRP A 1 85 ? 5.104 -8.408 -4.562 1.00 81.38 85 TRP A C 1
ATOM 610 O O . TRP A 1 85 ? 5.558 -8.746 -3.464 1.00 81.38 85 TRP A O 1
ATOM 620 N N . PRO A 1 86 ? 5.567 -8.937 -5.712 1.00 84.44 86 PRO A N 1
ATOM 621 C CA . PRO A 1 86 ? 6.687 -9.870 -5.754 1.00 84.44 86 PRO A CA 1
ATOM 622 C C . PRO A 1 86 ? 7.936 -9.343 -5.037 1.00 84.44 86 PRO A C 1
ATOM 624 O O . PRO A 1 86 ? 8.193 -8.142 -4.976 1.00 84.44 86 PRO A O 1
ATOM 627 N N . SER A 1 87 ? 8.755 -10.255 -4.515 1.00 84.38 87 SER A N 1
ATOM 628 C CA . SER A 1 87 ? 10.019 -9.886 -3.875 1.00 84.38 87 SER A CA 1
ATOM 629 C C . SER A 1 87 ? 10.924 -9.112 -4.839 1.00 84.38 87 SER A C 1
ATOM 631 O O . SER A 1 87 ? 11.092 -9.511 -5.987 1.00 84.38 87 SER A O 1
ATOM 633 N N . GLY A 1 88 ? 11.524 -8.024 -4.353 1.00 85.06 88 GLY A N 1
ATOM 634 C CA . GLY A 1 88 ? 12.352 -7.118 -5.157 1.00 85.06 88 GLY A CA 1
ATOM 635 C C . GLY A 1 88 ? 11.588 -5.924 -5.731 1.00 85.06 88 GLY A C 1
ATOM 636 O O . GLY A 1 88 ? 12.219 -4.946 -6.112 1.00 85.06 88 GLY A O 1
ATOM 637 N N . TRP A 1 89 ? 10.254 -5.961 -5.730 1.00 88.44 89 TRP A N 1
ATOM 638 C CA . TRP A 1 89 ? 9.430 -4.829 -6.142 1.00 88.44 89 TRP A CA 1
ATOM 639 C C . TRP A 1 89 ? 9.258 -3.856 -4.979 1.00 88.44 89 TRP A C 1
ATOM 641 O O . TRP A 1 89 ? 9.199 -4.255 -3.813 1.00 88.44 89 TRP A O 1
ATOM 651 N N . THR A 1 90 ? 9.168 -2.569 -5.299 1.00 89.12 90 THR A N 1
ATOM 652 C CA . THR A 1 90 ? 8.908 -1.511 -4.320 1.00 89.12 90 THR A CA 1
ATOM 653 C C . THR A 1 90 ? 7.517 -0.966 -4.560 1.00 89.12 90 THR A C 1
ATOM 655 O O . THR A 1 90 ? 7.217 -0.537 -5.667 1.00 89.12 90 THR A O 1
ATOM 658 N N . ALA A 1 91 ? 6.672 -0.965 -3.534 1.00 88.44 91 ALA A N 1
ATOM 659 C CA . ALA A 1 91 ? 5.328 -0.426 -3.630 1.00 88.44 91 ALA A CA 1
ATOM 660 C C . ALA A 1 91 ? 5.027 0.491 -2.445 1.00 88.44 91 ALA A C 1
ATOM 662 O O . ALA A 1 91 ? 5.123 0.092 -1.282 1.00 88.44 91 ALA A O 1
ATOM 663 N N . THR A 1 92 ? 4.651 1.728 -2.747 1.00 89.81 92 THR A N 1
ATOM 664 C CA . THR A 1 92 ? 4.260 2.737 -1.763 1.00 89.81 92 THR A CA 1
ATOM 665 C C . THR A 1 92 ? 2.820 3.151 -2.004 1.00 89.81 92 THR A C 1
ATOM 667 O O . THR A 1 92 ? 2.462 3.559 -3.107 1.00 89.81 92 THR A O 1
ATOM 670 N N . ALA A 1 93 ? 2.003 3.060 -0.963 1.00 87.50 93 ALA A N 1
ATOM 671 C CA . ALA A 1 93 ? 0.607 3.460 -0.963 1.00 87.50 93 ALA A CA 1
ATOM 672 C C . ALA A 1 93 ? 0.431 4.736 -0.134 1.00 87.50 93 ALA A C 1
ATOM 674 O O . ALA A 1 93 ? 0.927 4.828 0.985 1.00 87.50 93 ALA A O 1
ATOM 675 N N . GLU A 1 94 ? -0.315 5.704 -0.646 1.00 87.50 94 GLU A N 1
ATOM 676 C CA . GLU A 1 94 ? -0.715 6.897 0.094 1.00 87.50 94 GLU A CA 1
ATOM 677 C C . GLU A 1 94 ? -2.170 6.737 0.518 1.00 87.50 94 GLU A C 1
ATOM 679 O O . GLU A 1 94 ? -3.052 6.552 -0.324 1.00 87.50 94 GLU A O 1
ATOM 684 N N . THR A 1 95 ? -2.445 6.782 1.819 1.00 83.88 95 THR A N 1
ATOM 685 C CA . THR A 1 95 ? -3.786 6.505 2.346 1.00 83.88 95 THR A CA 1
ATOM 686 C C . THR A 1 95 ? -4.164 7.417 3.503 1.00 83.88 95 THR A C 1
ATOM 688 O O . THR A 1 95 ? -3.334 7.858 4.295 1.00 83.88 95 THR A O 1
ATOM 691 N N . ILE A 1 96 ? -5.464 7.641 3.657 1.00 87.12 96 ILE A N 1
ATOM 692 C CA . ILE A 1 96 ? -6.052 8.178 4.885 1.00 87.12 96 ILE A CA 1
ATOM 693 C C . ILE A 1 96 ? -6.764 7.030 5.579 1.00 87.12 96 ILE A C 1
ATOM 695 O O . ILE A 1 96 ? -7.620 6.389 4.976 1.00 87.12 96 ILE A O 1
ATOM 699 N N . ILE A 1 97 ? -6.408 6.768 6.833 1.00 83.94 97 ILE A N 1
ATOM 700 C CA . ILE A 1 97 ? -7.069 5.758 7.659 1.00 83.94 97 ILE A CA 1
ATOM 701 C C . ILE A 1 97 ? -7.930 6.499 8.670 1.00 83.94 97 ILE A C 1
ATOM 703 O O . ILE A 1 97 ? -7.432 7.296 9.460 1.00 83.94 97 ILE A O 1
ATOM 707 N N . THR A 1 98 ? -9.233 6.256 8.625 1.00 84.06 98 THR A N 1
ATOM 708 C CA . THR A 1 98 ? -10.184 6.749 9.617 1.00 84.06 98 THR A CA 1
ATOM 709 C C . THR A 1 98 ? -10.543 5.591 10.546 1.00 84.06 98 THR A C 1
ATOM 711 O O . THR A 1 98 ? -11.136 4.614 10.074 1.00 84.06 98 THR A O 1
ATOM 714 N N . PRO A 1 99 ? -10.185 5.662 11.842 1.00 74.31 99 PRO A N 1
ATOM 715 C CA . PRO A 1 99 ? -10.622 4.680 12.823 1.00 74.31 99 PRO A CA 1
ATOM 716 C C . PRO A 1 99 ? -12.147 4.642 12.877 1.00 74.31 99 PRO A C 1
ATOM 718 O O . PRO A 1 99 ? -12.801 5.683 12.791 1.00 74.31 99 PRO A O 1
ATOM 721 N N . ALA A 1 100 ? -12.719 3.458 13.045 1.00 65.94 100 ALA A N 1
ATOM 722 C CA . ALA A 1 100 ? -14.124 3.370 13.411 1.00 65.94 100 ALA A CA 1
ATOM 723 C C . ALA A 1 100 ? -14.308 3.725 14.890 1.00 65.94 100 ALA A C 1
ATOM 725 O O . ALA A 1 100 ? -13.564 3.236 15.743 1.00 65.94 100 ALA A O 1
ATOM 726 N N . HIS A 1 101 ? -15.286 4.590 15.154 1.00 54.22 101 HIS A N 1
ATOM 727 C CA . HIS A 1 101 ? -15.774 4.923 16.490 1.00 54.22 101 HIS A CA 1
ATOM 728 C C . HIS A 1 101 ? -16.690 3.834 17.050 1.00 54.22 101 HIS A C 1
ATOM 730 O O . HIS A 1 101 ? -17.422 3.210 16.246 1.00 54.22 101 HIS A O 1
#

Radius of gyration: 13.84 Å; chains: 1; bounding box: 30×27×48 Å

Sequence (101 aa):
MVLAPGAGADPTNHFTVSFTIICDGQSLLIVSKPGSSNVITVNGQPSTSVSVLFGLHVTDDQGNIVVDFQKPGNPPVQTCTDTSWPSGWTATAETIITPAH

pLDDT: mean 75.59, std 15.71, range [35.0, 91.12]